Protein AF-A0AAP4CYZ7-F1 (afdb_monomer)

Mean predicted aligned error: 6.85 Å

Structure (mmCIF, N/CA/C/O backbone):
data_AF-A0AAP4CYZ7-F1
#
_entry.id   AF-A0AAP4CYZ7-F1
#
loop_
_atom_site.group_PDB
_atom_site.id
_atom_site.type_symbol
_atom_site.label_atom_id
_atom_site.label_alt_id
_atom_site.label_comp_id
_atom_site.label_asym_id
_atom_site.label_entity_id
_atom_site.label_seq_id
_atom_site.pdbx_PDB_ins_code
_atom_site.Cartn_x
_atom_site.Cartn_y
_atom_site.Cartn_z
_atom_site.occupancy
_atom_site.B_iso_or_equiv
_atom_site.auth_seq_id
_atom_site.auth_comp_id
_atom_site.auth_asym_id
_atom_site.auth_atom_id
_atom_site.pdbx_PDB_model_num
ATOM 1 N N . MET A 1 1 ? -21.603 21.881 -34.029 1.00 50.12 1 MET A N 1
ATOM 2 C CA . MET A 1 1 ? -21.522 20.904 -32.920 1.00 50.12 1 MET A CA 1
ATOM 3 C C . MET A 1 1 ? -20.067 20.765 -32.515 1.00 50.12 1 MET A C 1
ATOM 5 O O . MET A 1 1 ? -19.259 20.373 -33.344 1.00 50.12 1 MET A O 1
ATOM 9 N N . LYS A 1 2 ? -19.709 21.165 -31.291 1.00 47.72 2 LYS A N 1
ATOM 10 C CA . LYS A 1 2 ? -18.356 20.978 -30.758 1.00 47.72 2 LYS A CA 1
ATOM 11 C C . LYS A 1 2 ? -18.289 19.544 -30.237 1.00 47.72 2 LYS A C 1
ATOM 13 O O . LYS A 1 2 ? -18.920 19.239 -29.231 1.00 47.72 2 LYS A O 1
ATOM 18 N N . VAL A 1 3 ? -17.612 18.661 -30.968 1.00 49.25 3 VAL A N 1
ATOM 19 C CA . VAL A 1 3 ? -17.270 17.327 -30.467 1.00 49.25 3 VAL A CA 1
ATOM 20 C C . VAL A 1 3 ? -16.336 17.521 -29.281 1.00 49.25 3 VAL A C 1
ATOM 22 O O . VAL A 1 3 ? -15.208 17.987 -29.421 1.00 49.25 3 VAL A O 1
ATOM 25 N N . ILE A 1 4 ? -16.859 17.252 -28.091 1.00 53.62 4 ILE A N 1
ATOM 26 C CA . ILE A 1 4 ? -16.071 17.206 -26.870 1.00 53.62 4 ILE A CA 1
ATOM 27 C C . ILE A 1 4 ? -15.315 15.886 -26.970 1.00 53.62 4 ILE A C 1
ATOM 29 O O . ILE A 1 4 ? -15.899 14.820 -26.786 1.00 53.62 4 ILE A O 1
ATOM 33 N N . ALA A 1 5 ? -14.047 15.944 -27.371 1.00 53.91 5 ALA A N 1
ATOM 34 C CA . ALA A 1 5 ? -13.174 14.792 -27.256 1.00 53.91 5 ALA A CA 1
ATOM 35 C C . ALA A 1 5 ? -13.152 14.402 -25.774 1.00 53.91 5 ALA A C 1
ATOM 37 O O . ALA A 1 5 ? -12.697 15.182 -24.934 1.00 53.91 5 ALA A O 1
ATOM 38 N N . LYS A 1 6 ? -13.695 13.223 -25.444 1.00 49.62 6 LYS A N 1
ATOM 39 C CA . LYS A 1 6 ? -13.350 12.566 -24.184 1.00 49.62 6 LYS A CA 1
ATOM 40 C C . LYS A 1 6 ? -11.820 12.459 -24.180 1.00 49.62 6 LYS A C 1
ATOM 42 O O . LYS A 1 6 ? -11.274 12.046 -25.209 1.00 49.62 6 LYS A O 1
ATOM 47 N N . PRO A 1 7 ? -11.123 12.837 -23.095 1.00 40.09 7 PRO A N 1
ATOM 48 C CA . PRO A 1 7 ? -9.722 12.457 -22.977 1.00 40.09 7 PRO A CA 1
ATOM 49 C C . PRO A 1 7 ? -9.639 10.933 -23.162 1.00 40.09 7 PRO A C 1
ATOM 51 O O . PRO A 1 7 ? -10.636 10.253 -22.875 1.00 40.09 7 PRO A O 1
ATOM 54 N N . PRO A 1 8 ? -8.514 10.379 -23.657 1.00 42.44 8 PRO A N 1
ATOM 55 C CA . PRO A 1 8 ? -8.315 8.948 -23.523 1.00 42.44 8 PRO A CA 1
ATOM 56 C C . PRO A 1 8 ? -8.566 8.670 -22.049 1.00 42.44 8 PRO A C 1
ATOM 58 O O . PRO A 1 8 ? -7.976 9.327 -21.186 1.00 42.44 8 PRO A O 1
ATOM 61 N N . ALA A 1 9 ? -9.549 7.819 -21.764 1.00 44.59 9 ALA A N 1
ATOM 62 C CA . ALA A 1 9 ? -9.604 7.227 -20.454 1.00 44.59 9 ALA A CA 1
ATOM 63 C C . ALA A 1 9 ? -8.215 6.616 -20.321 1.00 44.59 9 ALA A C 1
ATOM 65 O O . ALA A 1 9 ? -7.891 5.673 -21.039 1.00 44.59 9 ALA A O 1
ATOM 66 N N . THR A 1 10 ? -7.358 7.231 -19.500 1.00 41.97 10 THR A N 1
ATOM 67 C CA . THR A 1 10 ? -6.360 6.477 -18.763 1.00 41.97 10 THR A CA 1
ATOM 68 C C . THR A 1 10 ? -7.109 5.215 -18.401 1.00 41.97 10 THR A C 1
ATOM 70 O O . THR A 1 10 ? -8.171 5.332 -17.782 1.00 41.97 10 THR A O 1
ATOM 73 N N . GLU A 1 11 ? -6.688 4.067 -18.923 1.00 39.62 11 GLU A N 1
ATOM 74 C CA . GLU A 1 11 ? -7.115 2.779 -18.405 1.00 39.62 11 GLU A CA 1
ATOM 75 C C . GLU A 1 11 ? -6.727 2.847 -16.932 1.00 39.62 11 GLU A C 1
ATOM 77 O O . GLU A 1 11 ? -5.596 2.571 -16.542 1.00 39.62 11 GLU A O 1
ATOM 82 N N . ALA A 1 12 ? -7.621 3.429 -16.135 1.00 43.28 12 ALA A N 1
ATOM 83 C CA . ALA A 1 12 ? -7.561 3.457 -14.706 1.00 43.28 12 ALA A CA 1
ATOM 84 C C . ALA A 1 12 ? -7.646 1.980 -14.423 1.00 43.28 12 ALA A C 1
ATOM 86 O O . ALA A 1 12 ? -8.716 1.417 -14.612 1.00 43.28 12 ALA A O 1
ATOM 87 N N . PHE A 1 13 ? -6.485 1.366 -14.185 1.00 53.66 13 PHE A N 1
ATOM 88 C CA . PHE A 1 13 ? -6.319 -0.063 -13.990 1.00 53.66 13 PHE A CA 1
ATOM 89 C C . PHE A 1 13 ? -7.419 -0.502 -13.025 1.00 53.66 13 PHE A C 1
ATOM 91 O O . PHE A 1 13 ? -7.321 -0.249 -11.815 1.00 53.66 13 PHE A O 1
ATOM 98 N N . GLU A 1 14 ? -8.510 -1.031 -13.585 1.00 55.84 14 GLU A N 1
ATOM 99 C CA . GLU A 1 14 ? -9.668 -1.457 -12.821 1.00 55.84 14 GLU A CA 1
ATOM 100 C C . GLU A 1 14 ? -9.155 -2.604 -11.962 1.00 55.84 14 GLU A C 1
ATOM 102 O O . GLU A 1 14 ? -8.490 -3.522 -12.456 1.00 55.84 14 GLU A O 1
ATOM 107 N N . LEU A 1 15 ? -9.373 -2.511 -10.649 1.00 66.00 15 LEU A N 1
ATOM 108 C CA 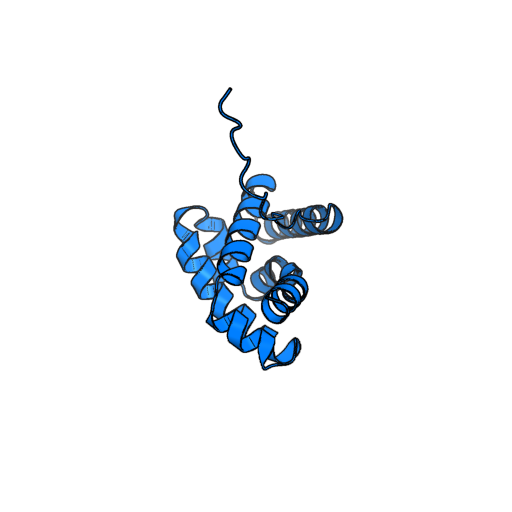. LEU A 1 15 ? -9.123 -3.653 -9.785 1.00 66.00 15 LEU A CA 1
ATOM 109 C C . LEU A 1 15 ? -9.915 -4.821 -10.355 1.00 66.00 15 LEU A C 1
ATOM 111 O O . LEU A 1 15 ? -11.112 -4.694 -10.606 1.00 66.00 15 LEU A O 1
ATOM 115 N N . SER A 1 16 ? -9.263 -5.966 -10.548 1.00 79.00 16 SER A N 1
ATOM 116 C CA . SER A 1 16 ? -10.038 -7.177 -10.777 1.00 79.00 16 SER A CA 1
ATOM 117 C C . SER A 1 16 ? -10.918 -7.422 -9.552 1.00 79.00 16 SER A C 1
ATOM 119 O O . SER A 1 16 ? -10.478 -7.192 -8.422 1.00 79.00 16 SER A O 1
ATOM 121 N N . GLU A 1 17 ? -12.129 -7.939 -9.760 1.00 81.00 17 GLU A N 1
ATOM 122 C CA . GLU A 1 17 ? -13.049 -8.293 -8.666 1.00 81.00 17 GLU A CA 1
ATOM 123 C C . GLU A 1 17 ? -12.348 -9.154 -7.599 1.00 81.00 17 GLU A C 1
ATOM 125 O O . GLU A 1 17 ? -12.525 -8.950 -6.404 1.00 81.00 17 GLU A O 1
ATOM 130 N N . ALA A 1 18 ? -11.445 -10.048 -8.020 1.00 84.25 18 ALA A N 1
ATOM 131 C CA . ALA A 1 18 ? -10.643 -10.872 -7.118 1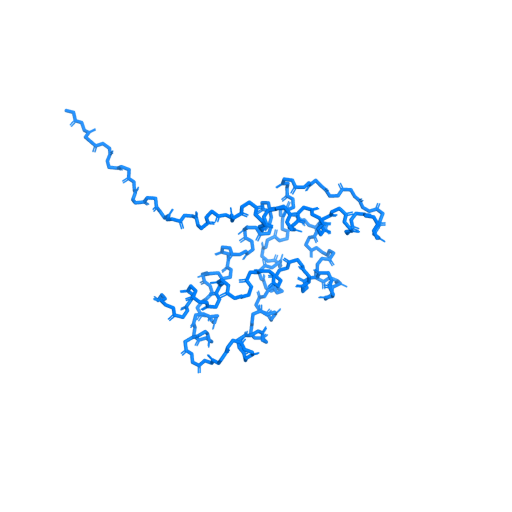.00 84.25 18 ALA A CA 1
ATOM 132 C C . ALA A 1 18 ? -9.698 -10.064 -6.204 1.00 84.25 18 ALA A C 1
ATOM 134 O O . ALA A 1 18 ? -9.483 -10.448 -5.056 1.00 84.25 18 ALA A O 1
ATOM 135 N N . LYS A 1 19 ? -9.106 -8.963 -6.688 1.00 83.88 19 LYS A N 1
ATOM 136 C CA . LYS A 1 19 ? -8.248 -8.089 -5.867 1.00 83.88 19 LYS A CA 1
ATOM 137 C C . LYS A 1 19 ? -9.073 -7.243 -4.911 1.00 83.88 19 LYS A C 1
ATOM 139 O O . LYS A 1 19 ? -8.660 -7.073 -3.768 1.00 83.88 19 LYS A O 1
ATOM 144 N N . GLU A 1 20 ? -10.222 -6.749 -5.363 1.00 86.38 20 GLU A N 1
ATOM 145 C CA . GLU A 1 20 ? -11.157 -6.030 -4.500 1.00 86.38 20 GLU A CA 1
ATOM 146 C C . GLU A 1 20 ? -11.667 -6.941 -3.376 1.00 86.38 20 GLU A C 1
ATOM 148 O O . GLU A 1 20 ? -11.535 -6.599 -2.205 1.00 86.38 20 GLU A O 1
ATOM 153 N N . GLU A 1 21 ? -12.113 -8.159 -3.698 1.00 89.06 21 GLU A N 1
ATOM 154 C CA . GLU A 1 21 ? -12.525 -9.146 -2.697 1.00 89.06 21 GLU A CA 1
ATOM 155 C C . GLU A 1 21 ? -11.377 -9.480 -1.733 1.00 89.06 21 GLU A C 1
ATOM 157 O O . GLU A 1 21 ? -11.573 -9.545 -0.514 1.00 89.06 21 GLU A O 1
ATOM 162 N N . ARG A 1 22 ? -10.153 -9.638 -2.255 1.00 90.00 22 ARG A N 1
ATOM 163 C CA . ARG A 1 22 ? -8.979 -9.921 -1.427 1.00 90.00 22 ARG A CA 1
ATOM 164 C C . ARG A 1 22 ? -8.661 -8.777 -0.471 1.00 90.00 22 ARG A C 1
ATOM 166 O O . ARG A 1 22 ? -8.410 -9.041 0.704 1.00 90.00 22 ARG A O 1
ATOM 173 N N . LEU A 1 23 ? -8.692 -7.532 -0.944 1.00 90.31 23 LEU A N 1
ATOM 174 C CA . LEU A 1 23 ? -8.554 -6.352 -0.091 1.00 90.31 23 LEU A CA 1
ATOM 175 C C . LEU A 1 23 ? -9.626 -6.355 0.987 1.00 90.31 23 LEU A C 1
ATOM 177 O O . LEU A 1 23 ? -9.310 -6.182 2.159 1.00 90.31 23 LEU A O 1
ATOM 181 N N . SER A 1 24 ? -10.871 -6.644 0.621 1.00 91.62 24 SER A N 1
ATOM 182 C CA . SER A 1 24 ? -11.979 -6.651 1.565 1.00 91.62 24 SER A CA 1
ATOM 183 C C . SER A 1 24 ? -11.837 -7.678 2.674 1.00 91.62 24 SER A C 1
ATOM 185 O O . SER A 1 24 ? -12.073 -7.359 3.841 1.00 91.62 24 SER A O 1
ATOM 187 N N . GLN A 1 25 ? -11.352 -8.874 2.343 1.00 93.31 25 GLN A N 1
ATOM 188 C CA . GLN A 1 25 ? -10.999 -9.888 3.336 1.00 93.31 25 GLN A CA 1
ATOM 189 C C . GLN A 1 25 ? -9.882 -9.409 4.270 1.00 93.31 25 GLN A C 1
ATOM 191 O O . GLN A 1 25 ? -9.975 -9.600 5.482 1.00 93.31 25 GLN A O 1
ATOM 196 N N . ILE A 1 26 ? -8.846 -8.761 3.727 1.00 92.75 26 ILE A N 1
ATOM 197 C CA . ILE A 1 26 ? -7.733 -8.234 4.524 1.00 92.75 26 ILE A CA 1
ATOM 198 C C . ILE A 1 26 ? -8.223 -7.125 5.468 1.00 92.75 26 ILE A C 1
ATOM 200 O O . ILE A 1 26 ? -7.888 -7.146 6.649 1.00 92.75 26 ILE A O 1
ATOM 204 N N . ILE A 1 27 ? -9.061 -6.194 5.000 1.00 93.38 27 ILE A N 1
ATOM 205 C CA . ILE A 1 27 ? -9.628 -5.131 5.847 1.00 93.38 27 ILE A CA 1
ATOM 206 C C . ILE A 1 27 ? -10.487 -5.716 6.974 1.00 93.38 27 ILE A C 1
ATOM 208 O O . ILE A 1 27 ? -10.364 -5.293 8.125 1.00 93.38 27 ILE A O 1
ATOM 212 N N . ALA A 1 28 ? -11.320 -6.717 6.677 1.00 94.81 28 ALA A N 1
ATOM 213 C CA . ALA A 1 28 ? -12.117 -7.401 7.694 1.00 94.81 28 ALA A CA 1
ATOM 214 C C . ALA A 1 28 ? -11.232 -8.088 8.749 1.00 94.81 28 ALA A C 1
ATOM 216 O O . ALA A 1 28 ? -11.503 -7.997 9.949 1.00 94.81 28 ALA A O 1
ATOM 217 N N . GLU A 1 29 ? -10.141 -8.725 8.320 1.00 94.19 29 GLU A N 1
ATOM 218 C CA . GLU A 1 29 ? -9.168 -9.334 9.223 1.00 94.19 29 GLU A CA 1
ATOM 219 C C . GLU A 1 29 ? -8.461 -8.286 10.095 1.00 94.19 29 GLU A C 1
ATOM 221 O O . GLU A 1 29 ? -8.354 -8.469 11.309 1.00 94.19 29 GLU A O 1
ATOM 226 N N . ILE A 1 30 ? -8.035 -7.162 9.513 1.00 93.12 30 ILE A N 1
ATOM 227 C CA . ILE A 1 30 ? -7.421 -6.047 10.245 1.00 93.12 30 ILE A CA 1
ATOM 228 C C . ILE A 1 30 ? -8.378 -5.522 11.313 1.00 93.12 30 ILE A C 1
ATOM 230 O O . ILE A 1 30 ? -7.975 -5.380 12.469 1.00 93.12 30 ILE A O 1
ATOM 234 N N . ASN A 1 31 ? -9.642 -5.280 10.961 1.00 94.06 31 ASN A N 1
ATOM 235 C CA . ASN A 1 31 ? -10.671 -4.844 11.905 1.00 94.06 31 ASN A CA 1
ATOM 236 C C . ASN A 1 31 ? -10.799 -5.831 13.073 1.00 94.06 31 ASN A C 1
ATOM 238 O O . ASN A 1 31 ? -10.743 -5.430 14.237 1.00 94.06 31 ASN A O 1
ATOM 242 N N . SER A 1 32 ? -10.859 -7.133 12.773 1.00 95.31 32 SER A N 1
ATOM 243 C CA . SER A 1 32 ? -10.943 -8.180 13.794 1.00 95.31 32 SER A CA 1
ATOM 244 C C . SER A 1 32 ? -9.706 -8.255 14.695 1.00 95.31 32 SER A C 1
ATOM 246 O O . SER A 1 32 ? -9.850 -8.506 15.889 1.00 95.31 32 SER A O 1
ATOM 248 N N . ARG A 1 33 ? -8.497 -8.078 14.149 1.00 92.44 33 ARG A N 1
ATOM 249 C CA . ARG A 1 33 ? -7.235 -8.182 14.907 1.00 92.44 33 ARG A CA 1
ATOM 250 C C . ARG A 1 33 ? -6.958 -6.949 15.763 1.00 92.44 33 ARG A C 1
ATOM 252 O O . ARG A 1 33 ? -6.390 -7.065 16.843 1.00 92.44 33 ARG A O 1
ATOM 259 N N . THR A 1 34 ? -7.332 -5.770 15.273 1.00 90.06 34 THR A N 1
ATOM 260 C CA . THR A 1 34 ? -6.984 -4.482 15.895 1.00 90.06 34 THR A CA 1
ATOM 261 C C . THR A 1 34 ? -8.104 -3.899 16.759 1.00 90.06 34 THR A C 1
ATOM 263 O O . THR A 1 34 ? -7.873 -2.926 17.475 1.00 90.06 34 THR A O 1
ATOM 266 N N . GLY A 1 35 ? -9.318 -4.459 16.693 1.00 92.31 35 GLY A N 1
ATOM 267 C CA . GLY A 1 35 ? -10.510 -3.875 17.318 1.00 92.31 35 GLY A CA 1
ATOM 268 C C . GLY A 1 35 ? -10.978 -2.583 16.637 1.00 92.31 35 GLY A C 1
ATOM 269 O O . GLY A 1 35 ? -11.742 -1.817 17.224 1.00 92.31 35 GLY A O 1
ATOM 270 N N . LYS A 1 36 ? -10.490 -2.315 15.420 1.00 92.62 36 LYS A N 1
ATOM 271 C CA . LYS A 1 36 ? -10.881 -1.176 14.585 1.00 92.62 36 LYS A CA 1
ATOM 272 C C . LYS A 1 36 ? -12.118 -1.514 13.750 1.00 92.62 36 LYS A C 1
ATOM 274 O O . LYS A 1 36 ? -12.569 -2.655 13.692 1.00 92.62 36 LYS A O 1
ATOM 279 N N . SER A 1 37 ? -12.667 -0.492 13.101 1.00 93.50 37 SER A N 1
ATOM 280 C CA . SER A 1 37 ? -13.833 -0.608 12.223 1.00 93.50 37 SER A CA 1
ATOM 281 C C . SER A 1 37 ? -13.647 0.258 10.976 1.00 93.50 37 SER A C 1
ATOM 283 O O . SER A 1 37 ? -14.428 1.174 10.725 1.00 93.50 37 SER A O 1
ATOM 285 N N . TYR A 1 38 ? -12.576 0.003 10.224 1.00 92.94 38 TYR A N 1
ATOM 286 C CA . TYR A 1 38 ? -12.338 0.639 8.933 1.00 92.94 38 TYR A CA 1
ATOM 287 C C . TYR A 1 38 ? -13.456 0.286 7.957 1.00 92.94 38 TYR A C 1
ATOM 289 O O . TYR A 1 38 ? -13.793 -0.890 7.790 1.00 92.94 38 T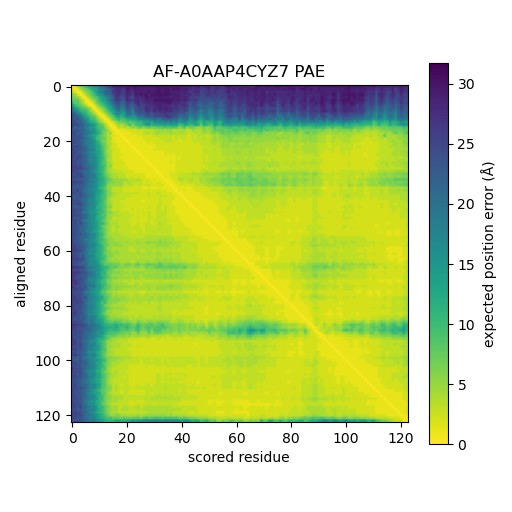YR A O 1
ATOM 297 N N . ASP A 1 39 ? -14.005 1.315 7.316 1.00 92.75 39 ASP A N 1
ATOM 298 C CA . ASP A 1 39 ? -14.944 1.152 6.217 1.00 92.75 39 ASP A CA 1
ATOM 299 C C . ASP A 1 39 ? -14.216 0.574 4.999 1.00 92.75 39 ASP A C 1
ATOM 301 O O . ASP A 1 39 ? -13.122 1.017 4.639 1.00 92.75 39 ASP A O 1
ATOM 305 N N . ASN A 1 40 ? -14.815 -0.449 4.396 1.00 90.12 40 ASN A N 1
ATOM 306 C CA . ASN A 1 40 ? -14.191 -1.199 3.322 1.00 90.12 40 ASN A CA 1
ATOM 307 C C . ASN A 1 40 ? -13.977 -0.345 2.066 1.00 90.12 40 ASN A C 1
ATOM 309 O O . ASN A 1 40 ? -12.861 -0.284 1.556 1.00 90.12 40 ASN A O 1
ATOM 313 N N . ASP A 1 41 ? -15.016 0.361 1.623 1.00 89.75 41 ASP A N 1
ATOM 314 C CA . ASP A 1 41 ? -14.975 1.251 0.465 1.00 89.75 41 ASP A CA 1
ATOM 315 C C . ASP A 1 41 ? -13.918 2.344 0.637 1.00 89.75 41 ASP A C 1
ATOM 317 O O . ASP A 1 41 ? -13.155 2.643 -0.287 1.00 89.75 41 ASP A O 1
ATOM 321 N N . VAL A 1 42 ? -13.868 2.958 1.822 1.00 90.00 42 VAL A N 1
ATOM 322 C CA . VAL A 1 42 ? -12.889 4.004 2.139 1.00 90.00 42 VAL A CA 1
ATOM 323 C C . VAL A 1 42 ? -11.474 3.432 2.135 1.00 90.00 42 VAL A C 1
ATOM 325 O O . VAL A 1 42 ? -10.591 4.011 1.503 1.00 90.00 42 VAL A O 1
ATOM 328 N N . ALA A 1 43 ? -11.250 2.285 2.779 1.00 90.62 43 ALA A N 1
ATOM 329 C CA . ALA A 1 43 ? -9.935 1.654 2.836 1.00 90.62 43 ALA A CA 1
ATOM 330 C C . ALA A 1 43 ? -9.443 1.212 1.448 1.00 90.62 43 ALA A C 1
ATOM 332 O O . ALA A 1 43 ? -8.286 1.457 1.106 1.00 90.62 43 ALA A O 1
ATOM 333 N N . VAL A 1 44 ? -10.313 0.627 0.617 1.00 89.44 44 VAL A N 1
ATOM 334 C CA . VAL A 1 44 ? -9.983 0.241 -0.766 1.00 89.44 44 VAL A CA 1
ATOM 335 C C . VAL A 1 44 ? -9.608 1.472 -1.591 1.00 89.44 44 VAL A C 1
ATOM 337 O O . VAL A 1 44 ? -8.554 1.483 -2.227 1.00 89.44 44 VAL A O 1
ATOM 340 N N . LYS A 1 45 ? -10.404 2.549 -1.532 1.00 88.25 45 LYS A N 1
ATOM 341 C CA . LYS A 1 45 ? -10.090 3.812 -2.226 1.00 88.25 45 LYS A CA 1
ATOM 342 C C . LYS A 1 45 ? -8.763 4.404 -1.759 1.00 88.25 45 LYS A C 1
ATOM 344 O O . LYS A 1 45 ? -7.969 4.838 -2.589 1.00 88.25 45 LYS A O 1
ATOM 349 N N . ALA A 1 46 ? -8.497 4.372 -0.457 1.00 90.19 46 ALA A N 1
ATOM 350 C CA . ALA A 1 46 ? -7.245 4.848 0.111 1.00 90.19 46 ALA A CA 1
ATOM 351 C C . ALA A 1 46 ? -6.041 4.052 -0.425 1.00 90.19 46 ALA A C 1
ATOM 353 O O . ALA A 1 46 ? -5.029 4.634 -0.805 1.00 90.19 46 ALA A O 1
ATOM 354 N N . MET A 1 47 ? -6.164 2.728 -0.533 1.00 90.06 47 MET A N 1
ATOM 355 C CA . MET A 1 47 ? -5.124 1.865 -1.107 1.00 90.06 47 MET A CA 1
ATOM 356 C C . MET A 1 47 ? -4.901 2.111 -2.598 1.00 90.06 47 MET A C 1
ATOM 358 O O . MET A 1 47 ? -3.758 2.124 -3.055 1.00 90.06 47 MET A O 1
ATOM 362 N N . LEU A 1 48 ? -5.967 2.384 -3.350 1.00 88.81 48 LEU A N 1
ATOM 363 C CA . LEU A 1 48 ? -5.858 2.777 -4.753 1.00 88.81 48 LEU A CA 1
ATOM 364 C C . LEU A 1 48 ? -5.115 4.101 -4.938 1.00 88.81 48 LEU A C 1
ATOM 366 O O . LEU A 1 48 ? -4.287 4.212 -5.838 1.00 88.81 48 LEU A O 1
ATOM 370 N N . GLN A 1 49 ? -5.350 5.077 -4.060 1.00 88.69 49 GLN A N 1
ATOM 371 C CA . GLN A 1 49 ? -4.609 6.338 -4.089 1.00 88.69 49 GLN A CA 1
ATOM 372 C C . GLN A 1 49 ? -3.108 6.112 -3.865 1.00 88.69 49 GLN A C 1
ATOM 374 O O . GLN A 1 49 ? -2.297 6.686 -4.588 1.00 88.69 49 GLN A O 1
ATOM 379 N N . ILE A 1 50 ? -2.729 5.244 -2.918 1.00 91.75 50 ILE A N 1
ATOM 380 C CA . ILE A 1 50 ? -1.321 4.881 -2.691 1.00 91.75 50 ILE A CA 1
ATOM 381 C C . ILE A 1 50 ? -0.728 4.193 -3.922 1.00 91.75 50 ILE A C 1
ATOM 383 O O . ILE A 1 50 ? 0.349 4.574 -4.374 1.00 91.75 50 ILE A O 1
ATOM 387 N N . ARG A 1 51 ? -1.446 3.239 -4.528 1.00 91.19 51 ARG A N 1
ATOM 388 C CA . ARG A 1 51 ? -1.031 2.606 -5.791 1.00 91.19 51 ARG A CA 1
ATOM 389 C C . ARG A 1 51 ? -0.740 3.649 -6.875 1.00 91.19 51 ARG A C 1
ATOM 391 O O . ARG A 1 51 ? 0.298 3.577 -7.530 1.00 91.19 51 ARG A O 1
ATOM 398 N N . ASP A 1 52 ? -1.627 4.626 -7.047 1.00 89.88 52 ASP A N 1
ATOM 399 C CA . ASP A 1 52 ? -1.476 5.667 -8.067 1.00 89.88 52 ASP A CA 1
ATOM 400 C C . ASP A 1 52 ? -0.297 6.615 -7.788 1.00 89.88 52 ASP A C 1
ATOM 402 O O . ASP A 1 52 ? 0.287 7.150 -8.734 1.00 89.88 52 ASP A O 1
ATOM 406 N N . LEU A 1 53 ? 0.064 6.836 -6.518 1.00 90.69 53 LEU A N 1
ATOM 407 C CA . LEU A 1 53 ? 1.280 7.568 -6.142 1.00 90.69 53 LEU A CA 1
ATOM 408 C C . LEU A 1 53 ? 2.535 6.768 -6.508 1.00 90.69 53 LEU A C 1
ATOM 410 O O . LEU A 1 53 ? 3.433 7.297 -7.161 1.00 90.69 53 LEU A O 1
ATOM 414 N N . LEU A 1 54 ? 2.562 5.474 -6.182 1.00 92.62 54 LEU A N 1
ATOM 415 C CA . LEU A 1 54 ? 3.694 4.588 -6.477 1.00 92.62 54 LEU A CA 1
ATOM 416 C C . LEU A 1 54 ? 3.934 4.444 -7.989 1.00 92.62 54 LEU A C 1
ATOM 418 O O . LEU A 1 54 ? 5.078 4.461 -8.438 1.00 92.62 54 LEU A O 1
ATOM 422 N N . LEU A 1 55 ? 2.871 4.389 -8.799 1.00 92.31 55 LEU A N 1
ATOM 423 C CA . LEU A 1 55 ? 2.970 4.363 -10.266 1.00 92.31 55 LEU A CA 1
ATOM 424 C C . LEU A 1 55 ? 3.570 5.643 -10.875 1.00 92.31 55 LEU A C 1
ATOM 426 O O . LEU A 1 55 ? 4.008 5.628 -12.024 1.00 92.31 55 LEU A O 1
ATOM 430 N N . LYS A 1 56 ? 3.592 6.750 -10.128 1.00 91.38 56 LYS A N 1
ATOM 431 C CA . LYS A 1 56 ? 4.197 8.023 -10.548 1.00 91.38 56 LYS A CA 1
ATOM 432 C C . LYS A 1 56 ? 5.615 8.211 -10.004 1.00 91.38 56 LYS A C 1
ATOM 434 O O . LYS A 1 56 ? 6.246 9.213 -10.333 1.00 91.38 56 LYS A O 1
ATOM 439 N N . SER A 1 57 ? 6.119 7.284 -9.183 1.00 91.69 57 SER A N 1
ATOM 440 C CA . SER A 1 57 ? 7.472 7.372 -8.630 1.00 91.69 57 SER A CA 1
ATOM 441 C C . SER A 1 57 ? 8.513 7.102 -9.719 1.00 91.69 57 SER A C 1
ATOM 443 O O . SER A 1 57 ? 8.671 5.981 -10.209 1.00 91.69 57 SER A O 1
ATOM 445 N N . GLU A 1 58 ? 9.286 8.134 -10.063 1.00 92.62 58 GLU A N 1
ATOM 446 C CA . GLU A 1 58 ? 10.432 8.009 -10.970 1.00 92.62 58 GLU A CA 1
ATOM 447 C C . GLU A 1 58 ? 11.519 7.087 -10.385 1.00 92.62 58 GLU A C 1
ATOM 449 O O . GLU A 1 58 ? 12.198 6.377 -11.132 1.00 92.62 58 GLU A O 1
ATOM 454 N N . LYS A 1 59 ? 11.647 7.037 -9.049 1.00 92.69 59 LYS A N 1
ATOM 455 C CA . LYS A 1 59 ? 12.552 6.119 -8.338 1.00 92.69 59 LYS A CA 1
ATOM 456 C C . LYS A 1 59 ? 12.128 4.669 -8.564 1.00 92.69 59 LYS A C 1
ATOM 458 O O . LYS A 1 59 ? 12.956 3.849 -8.974 1.00 92.69 59 LYS A O 1
ATOM 463 N N . LEU A 1 60 ? 10.842 4.356 -8.392 1.00 95.12 60 LEU A N 1
ATOM 464 C CA . LEU A 1 60 ? 10.318 3.019 -8.678 1.00 95.12 60 LEU A CA 1
ATOM 465 C C . LEU A 1 60 ? 10.396 2.681 -10.162 1.00 95.12 60 LEU A C 1
ATOM 467 O O . LEU A 1 60 ? 10.752 1.553 -10.497 1.00 95.12 60 LEU A O 1
ATOM 471 N N . LYS A 1 61 ? 10.147 3.642 -11.059 1.00 95.44 61 LYS A N 1
ATOM 472 C CA . LYS A 1 61 ? 10.292 3.433 -12.505 1.00 95.44 61 LYS A CA 1
ATOM 473 C C . LYS A 1 61 ? 11.722 3.054 -12.880 1.00 95.44 61 LYS A C 1
ATOM 475 O O . LYS A 1 61 ? 11.939 2.086 -13.612 1.00 95.44 61 LYS A O 1
ATOM 480 N N . ALA A 1 62 ? 12.708 3.776 -12.353 1.00 95.44 62 ALA A N 1
ATOM 481 C CA . ALA A 1 62 ? 14.113 3.448 -12.550 1.00 95.44 62 ALA A CA 1
ATOM 482 C C . ALA A 1 62 ? 14.462 2.076 -11.950 1.00 95.44 62 ALA A C 1
ATOM 484 O O . ALA A 1 62 ? 15.146 1.285 -12.601 1.00 95.44 62 ALA A O 1
ATOM 485 N N . SER A 1 63 ? 13.966 1.762 -10.750 1.00 96.00 63 SER A N 1
ATOM 486 C CA . SER A 1 63 ? 14.213 0.467 -10.109 1.00 96.00 63 SER A CA 1
ATOM 487 C C . SER A 1 63 ? 13.611 -0.691 -10.919 1.00 96.00 63 SER A C 1
ATOM 489 O O . SER A 1 63 ? 14.320 -1.635 -11.263 1.00 96.00 63 SER A O 1
ATOM 491 N N . ALA A 1 64 ? 12.348 -0.586 -11.340 1.00 96.62 64 ALA A N 1
ATOM 492 C CA . ALA A 1 64 ? 11.643 -1.626 -12.092 1.00 96.62 64 ALA A CA 1
ATOM 493 C C . ALA A 1 64 ? 12.310 -1.960 -13.438 1.00 96.62 64 ALA A C 1
ATOM 495 O O . ALA A 1 64 ? 12.301 -3.115 -13.865 1.00 96.62 64 ALA A O 1
ATOM 496 N N . LYS A 1 65 ? 12.915 -0.969 -14.109 1.00 95.31 65 LYS A N 1
ATOM 497 C CA . LYS A 1 65 ? 13.613 -1.160 -15.393 1.00 95.31 65 LYS A CA 1
ATOM 498 C C . LYS A 1 65 ? 14.959 -1.863 -15.264 1.00 95.31 65 LYS A C 1
ATOM 500 O O . LYS A 1 65 ? 15.346 -2.597 -16.171 1.00 95.31 65 LYS A O 1
ATOM 505 N N . ASN A 1 66 ? 15.664 -1.637 -14.160 1.00 96.00 66 ASN A N 1
ATOM 506 C CA . ASN A 1 66 ? 17.048 -2.083 -13.998 1.00 96.00 66 ASN A CA 1
ATOM 507 C C . ASN A 1 66 ? 17.190 -3.351 -13.152 1.00 96.00 66 ASN A C 1
ATOM 509 O O . ASN A 1 66 ? 18.215 -4.021 -13.235 1.00 96.00 66 ASN A O 1
ATOM 513 N N . ASN A 1 67 ? 16.171 -3.698 -12.369 1.00 94.56 67 ASN A N 1
ATOM 514 C CA . ASN A 1 67 ? 16.262 -4.744 -11.357 1.00 94.56 67 ASN A CA 1
ATOM 515 C C . ASN A 1 67 ? 15.300 -5.909 -11.626 1.00 94.56 67 ASN A C 1
ATOM 517 O O . ASN A 1 67 ? 14.429 -5.825 -12.493 1.00 94.56 67 ASN A O 1
ATOM 521 N N . THR A 1 68 ? 15.465 -7.019 -10.901 1.00 94.75 68 THR A N 1
ATOM 522 C CA . THR A 1 68 ? 14.448 -8.083 -10.847 1.00 94.75 68 THR A CA 1
ATOM 523 C C . THR A 1 68 ? 13.282 -7.664 -9.947 1.00 94.75 68 THR A C 1
ATOM 525 O O . THR A 1 68 ? 13.414 -6.720 -9.171 1.00 94.75 68 THR A O 1
ATOM 528 N N . VAL A 1 69 ? 12.153 -8.383 -9.992 1.00 92.19 69 VAL A N 1
ATOM 529 C CA . VAL A 1 69 ? 11.010 -8.103 -9.097 1.00 92.19 69 VAL A CA 1
ATOM 530 C C . VAL A 1 69 ? 11.405 -8.176 -7.616 1.00 92.19 69 VAL A C 1
ATOM 532 O O . VAL A 1 69 ? 10.998 -7.331 -6.830 1.00 92.19 69 VAL A O 1
ATOM 535 N N . LYS A 1 70 ? 12.281 -9.119 -7.249 1.00 92.00 70 LYS A N 1
ATOM 536 C CA . LYS A 1 70 ? 12.753 -9.304 -5.871 1.00 92.00 70 LYS A CA 1
ATOM 537 C C . LYS A 1 70 ? 13.592 -8.124 -5.378 1.00 92.00 70 LYS A C 1
ATOM 539 O O . LYS A 1 70 ? 13.498 -7.728 -4.224 1.00 92.00 70 LYS A O 1
ATOM 544 N N . ASP A 1 71 ? 14.428 -7.571 -6.246 1.00 93.69 71 ASP A N 1
ATOM 545 C CA . ASP A 1 71 ? 15.244 -6.399 -5.922 1.00 93.69 71 ASP A CA 1
ATOM 546 C C . ASP A 1 71 ? 14.383 -5.123 -5.905 1.00 93.69 71 ASP A C 1
ATOM 548 O O . ASP A 1 71 ? 14.558 -4.251 -5.052 1.00 93.69 71 ASP A O 1
ATOM 552 N N . PHE A 1 72 ? 13.405 -5.044 -6.812 1.00 95.38 72 PHE A N 1
ATOM 553 C CA . PHE A 1 72 ? 12.404 -3.984 -6.845 1.00 95.38 72 PHE A CA 1
ATOM 554 C C . PHE A 1 72 ? 11.560 -3.944 -5.567 1.00 95.38 72 PHE A C 1
ATOM 556 O O . PHE A 1 72 ? 11.300 -2.852 -5.073 1.00 95.38 72 PHE A O 1
ATOM 563 N N . GLU A 1 73 ? 11.185 -5.095 -4.995 1.00 94.38 73 GLU A N 1
ATOM 564 C CA . GLU A 1 73 ? 10.401 -5.178 -3.754 1.00 94.38 73 GLU A CA 1
ATOM 565 C C . GLU A 1 73 ? 11.008 -4.362 -2.608 1.00 94.38 73 GLU A C 1
ATOM 567 O O . GLU A 1 73 ? 10.276 -3.724 -1.853 1.00 94.38 73 GLU A O 1
ATOM 572 N N . PHE A 1 74 ? 12.337 -4.326 -2.484 1.00 91.25 74 PHE A N 1
ATOM 573 C CA . PHE A 1 74 ? 12.982 -3.509 -1.457 1.00 91.25 74 PHE A CA 1
ATOM 574 C C . PHE A 1 74 ? 12.746 -2.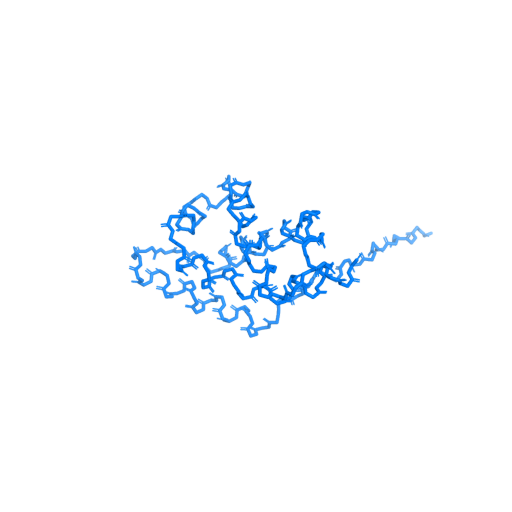016 -1.689 1.00 91.25 74 PHE 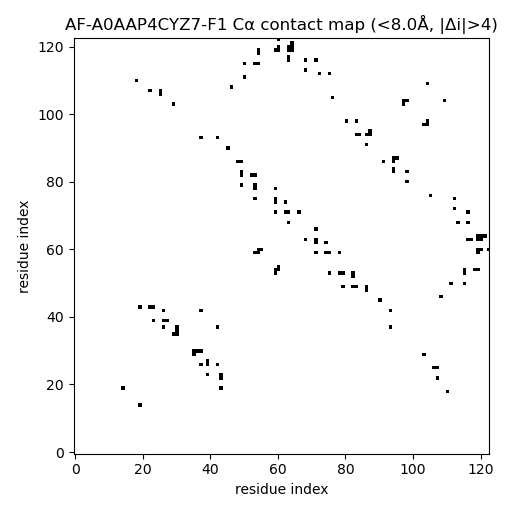A C 1
ATOM 576 O O . PHE A 1 74 ? 12.385 -1.313 -0.752 1.00 91.25 74 PHE A O 1
ATOM 583 N N . SER A 1 75 ? 12.898 -1.541 -2.932 1.00 92.94 75 SER A N 1
ATOM 584 C CA . SER A 1 75 ? 12.587 -0.147 -3.287 1.00 92.94 75 SER A CA 1
ATOM 585 C C . SER A 1 75 ? 11.097 0.155 -3.137 1.00 92.94 75 SER A C 1
ATOM 587 O O . SER A 1 75 ? 10.726 1.236 -2.708 1.00 92.94 75 SER A O 1
ATOM 589 N N . TYR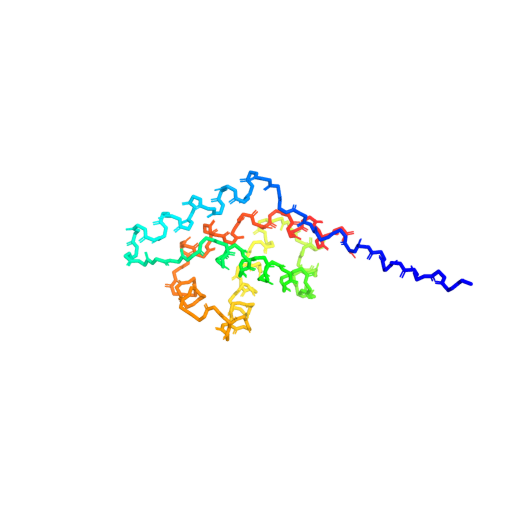 A 1 76 ? 10.248 -0.809 -3.479 1.00 94.94 76 TYR A N 1
ATOM 590 C CA . TYR A 1 76 ? 8.800 -0.693 -3.417 1.00 94.94 76 TYR A CA 1
ATOM 591 C C . TYR A 1 76 ? 8.302 -0.438 -1.995 1.00 94.94 76 TYR A C 1
ATOM 593 O O . TYR A 1 76 ? 7.549 0.503 -1.768 1.00 94.94 76 TYR A O 1
ATOM 601 N N . PHE A 1 77 ? 8.743 -1.250 -1.031 1.00 92.31 77 PHE A N 1
ATOM 602 C CA . PHE A 1 77 ? 8.330 -1.083 0.362 1.00 92.31 77 PHE A CA 1
ATOM 603 C C . PHE A 1 77 ? 8.978 0.125 1.051 1.00 92.31 77 PHE A C 1
ATOM 605 O O . PHE A 1 77 ? 8.390 0.628 2.000 1.00 92.31 77 PHE A O 1
ATOM 612 N N . ASP A 1 78 ? 10.130 0.595 0.565 1.00 90.69 78 ASP A N 1
ATOM 613 C CA . ASP A 1 78 ? 10.752 1.853 1.002 1.00 90.69 78 ASP A CA 1
ATOM 614 C C . ASP A 1 78 ? 9.923 3.070 0.536 1.00 90.69 78 ASP A C 1
ATOM 616 O O . ASP A 1 78 ? 9.529 3.897 1.350 1.00 90.69 78 ASP A O 1
ATOM 620 N N . ASP A 1 79 ? 9.539 3.127 -0.747 1.00 92.50 79 ASP A N 1
ATOM 621 C CA . ASP A 1 79 ? 8.710 4.217 -1.305 1.00 92.50 79 ASP A CA 1
ATOM 622 C C . ASP A 1 79 ? 7.261 4.214 -0.786 1.00 92.50 79 ASP A C 1
ATOM 624 O O . ASP A 1 79 ? 6.574 5.237 -0.837 1.00 92.50 79 ASP A O 1
ATOM 628 N N . ILE A 1 80 ? 6.765 3.074 -0.293 1.00 94.44 80 ILE A N 1
ATOM 629 C CA . ILE A 1 80 ? 5.438 2.994 0.327 1.00 94.44 80 ILE A CA 1
ATOM 630 C C . ILE A 1 80 ? 5.332 3.924 1.534 1.00 94.44 80 ILE A C 1
ATOM 632 O O . ILE A 1 80 ? 4.278 4.532 1.723 1.00 94.44 80 ILE A O 1
ATOM 636 N N . ASP A 1 81 ? 6.379 4.029 2.351 1.00 92.94 81 ASP A N 1
ATOM 637 C CA . ASP A 1 81 ? 6.319 4.837 3.568 1.00 92.94 81 ASP A CA 1
ATOM 638 C C . ASP A 1 81 ? 6.177 6.322 3.219 1.00 92.94 81 ASP A C 1
ATOM 640 O O . ASP A 1 81 ? 5.314 7.002 3.779 1.00 92.94 81 ASP A O 1
ATOM 644 N N . ASP A 1 82 ? 6.912 6.789 2.207 1.00 92.00 82 ASP A N 1
ATOM 645 C CA . ASP A 1 82 ? 6.770 8.140 1.660 1.00 92.00 82 ASP A CA 1
ATOM 646 C C . ASP A 1 82 ? 5.353 8.371 1.104 1.00 92.00 82 ASP A C 1
ATOM 648 O O . ASP A 1 82 ? 4.687 9.343 1.472 1.00 92.00 82 ASP A O 1
ATOM 652 N N . ALA A 1 83 ? 4.828 7.435 0.304 1.00 92.44 83 ALA A N 1
ATOM 653 C CA . ALA A 1 83 ? 3.479 7.540 -0.257 1.00 92.44 83 ALA A CA 1
ATOM 654 C C . ALA A 1 83 ? 2.381 7.567 0.828 1.00 92.44 83 ALA A C 1
ATOM 656 O O . ALA A 1 83 ? 1.403 8.313 0.719 1.00 92.44 83 ALA A O 1
ATOM 657 N N . LEU A 1 84 ? 2.533 6.773 1.894 1.00 93.25 84 LEU A N 1
ATOM 658 C CA . LEU A 1 84 ? 1.613 6.750 3.034 1.00 93.25 84 LEU A CA 1
ATOM 659 C C . LEU A 1 84 ? 1.666 8.055 3.838 1.00 93.25 84 LEU A C 1
ATOM 661 O O . LEU A 1 84 ? 0.618 8.535 4.277 1.00 93.25 84 LEU A O 1
ATOM 665 N N . ILE A 1 85 ? 2.853 8.647 4.006 1.00 91.75 85 ILE A N 1
ATOM 666 C CA . ILE A 1 85 ? 3.030 9.951 4.660 1.00 91.75 85 ILE A CA 1
ATOM 667 C C . ILE A 1 85 ? 2.373 11.062 3.829 1.00 91.75 85 ILE A C 1
ATOM 669 O O . ILE A 1 85 ? 1.655 11.896 4.385 1.00 91.75 85 ILE A O 1
ATOM 673 N N . GLU A 1 86 ? 2.543 11.053 2.506 1.00 88.44 86 GLU A N 1
ATOM 674 C CA . GLU A 1 86 ? 1.886 12.012 1.607 1.00 88.44 86 GLU A CA 1
ATOM 675 C C . GLU A 1 86 ? 0.352 11.896 1.657 1.00 88.44 86 GLU A C 1
ATOM 677 O O . GLU A 1 86 ? -0.368 12.899 1.693 1.00 88.44 86 GLU A O 1
ATOM 682 N N . GLY A 1 87 ? -0.168 10.668 1.718 1.00 82.56 87 GLY A N 1
ATOM 683 C CA . GLY A 1 87 ? -1.603 10.394 1.788 1.00 82.56 87 GLY A CA 1
ATOM 684 C C . GLY A 1 87 ? -2.234 10.558 3.181 1.00 82.56 87 GLY A C 1
ATOM 685 O O . GLY A 1 87 ? -3.464 10.5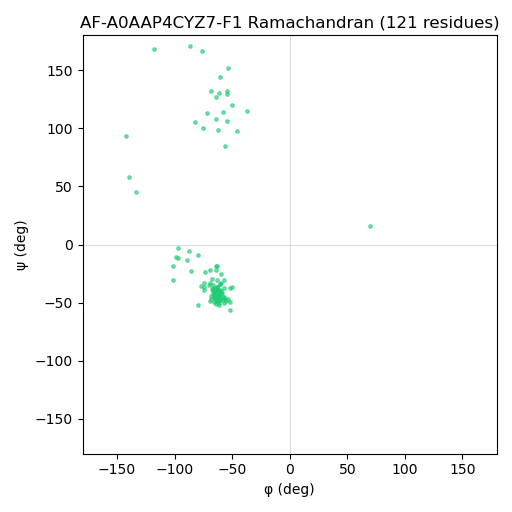25 3.309 1.00 82.56 87 GLY A O 1
ATOM 686 N N . LEU A 1 88 ? -1.425 10.748 4.232 1.00 83.88 88 LEU A N 1
ATOM 687 C CA . LEU A 1 88 ? -1.848 10.681 5.638 1.00 83.88 88 LEU A CA 1
ATOM 688 C C . LEU A 1 88 ? -2.982 11.658 5.980 1.00 83.88 88 LEU A C 1
ATOM 690 O O . LEU A 1 88 ? -3.825 11.359 6.823 1.00 83.88 88 LEU A O 1
ATOM 694 N N . SER A 1 89 ? -3.035 12.807 5.302 1.00 81.56 89 SER A N 1
ATOM 695 C CA . SER A 1 89 ? -4.034 13.858 5.547 1.00 81.56 89 SER A CA 1
ATOM 696 C C . SER A 1 89 ? -5.491 13.413 5.350 1.00 81.56 89 SER A C 1
ATOM 698 O O . SER A 1 89 ? -6.384 13.998 5.960 1.00 81.56 89 SER A O 1
ATOM 700 N N . GLN A 1 90 ? -5.746 12.391 4.523 1.00 72.56 90 GLN A N 1
ATOM 701 C CA . GLN A 1 90 ? -7.103 11.933 4.191 1.00 72.56 90 GLN A CA 1
ATOM 702 C C . GLN A 1 90 ? -7.521 10.675 4.958 1.00 72.56 90 GLN A C 1
ATOM 704 O O . GLN A 1 90 ? -8.701 10.503 5.250 1.00 72.56 90 GLN A O 1
ATOM 709 N N . ASN A 1 91 ? -6.567 9.808 5.309 1.00 83.94 91 ASN A N 1
ATOM 710 C CA . ASN A 1 91 ? -6.828 8.497 5.912 1.00 83.94 91 ASN A CA 1
ATOM 711 C C . ASN A 1 91 ? -5.918 8.246 7.122 1.00 83.94 91 ASN A C 1
ATOM 713 O O . ASN A 1 91 ? -5.332 7.173 7.261 1.00 83.94 91 ASN A O 1
ATOM 717 N N . GLN A 1 92 ? -5.794 9.251 7.995 1.00 88.12 92 GLN A N 1
ATOM 718 C CA . GLN A 1 92 ? -4.766 9.302 9.037 1.00 88.12 92 GLN A CA 1
ATOM 719 C C . GLN A 1 92 ? -4.705 8.042 9.906 1.00 88.12 92 GLN A C 1
ATOM 721 O O . GLN A 1 92 ? -3.621 7.496 10.082 1.00 88.12 92 GLN A O 1
ATOM 726 N N . ASP A 1 93 ? -5.834 7.564 10.443 1.00 91.38 93 ASP A N 1
ATOM 727 C CA . ASP A 1 93 ? -5.840 6.398 11.342 1.00 91.38 93 ASP A CA 1
ATOM 728 C C . ASP A 1 93 ? -5.412 5.114 10.618 1.00 91.38 93 ASP A C 1
ATOM 730 O O . ASP A 1 93 ? -4.572 4.371 11.121 1.00 91.38 93 ASP A O 1
ATOM 734 N N . PHE A 1 94 ? -5.939 4.885 9.411 1.00 91.69 94 PHE A N 1
ATOM 735 C CA . PHE A 1 94 ? -5.622 3.692 8.631 1.00 91.69 94 PHE A CA 1
ATOM 736 C C . PHE A 1 94 ? -4.171 3.709 8.140 1.00 91.69 94 PHE A C 1
ATOM 738 O O . PHE A 1 94 ? -3.458 2.724 8.292 1.00 91.69 94 PHE A O 1
ATOM 745 N N . PHE A 1 95 ? -3.680 4.836 7.623 1.00 93.44 95 PHE A N 1
ATOM 746 C CA . PHE A 1 95 ? -2.295 4.933 7.154 1.00 93.44 95 PHE A CA 1
ATOM 747 C C . PHE A 1 95 ? -1.292 4.908 8.305 1.00 93.44 95 PHE A C 1
ATOM 749 O O . PHE A 1 95 ? -0.244 4.282 8.176 1.00 93.44 95 PHE A O 1
ATOM 756 N N . SER A 1 96 ? -1.634 5.487 9.460 1.00 93.44 96 SER A N 1
ATOM 757 C CA . SER A 1 96 ? -0.807 5.374 10.669 1.00 93.44 96 SER A CA 1
ATOM 758 C C . SER A 1 96 ? -0.705 3.926 11.155 1.00 93.44 96 SER A C 1
ATOM 760 O O . SER A 1 96 ? 0.363 3.516 11.610 1.00 93.44 96 SER A O 1
ATOM 762 N N . LEU A 1 97 ? -1.780 3.131 11.030 1.00 93.81 97 LEU A N 1
ATOM 763 C CA . LEU A 1 97 ? -1.740 1.692 11.303 1.00 93.81 97 LEU A CA 1
ATOM 764 C C . LEU A 1 97 ? -0.776 0.969 10.354 1.00 93.81 97 LEU A C 1
ATOM 766 O O . LEU A 1 97 ? 0.032 0.173 10.826 1.00 93.81 97 LEU A O 1
ATOM 770 N N . LEU A 1 98 ? -0.841 1.249 9.048 1.00 94.00 98 LEU A N 1
ATOM 771 C CA . LEU A 1 98 ? 0.055 0.634 8.063 1.00 94.00 98 LEU A CA 1
ATOM 772 C C . LEU A 1 98 ? 1.518 1.016 8.322 1.00 94.00 98 LEU A C 1
ATOM 774 O O . LEU A 1 98 ? 2.375 0.142 8.381 1.00 94.00 98 LEU A O 1
ATOM 778 N N . LEU A 1 99 ? 1.802 2.297 8.568 1.00 93.19 99 LEU A N 1
ATOM 779 C CA . LEU A 1 99 ? 3.149 2.775 8.903 1.00 93.19 99 LEU A CA 1
ATOM 780 C C . LEU A 1 99 ? 3.701 2.137 10.187 1.00 93.19 99 LEU A C 1
ATOM 782 O O . LEU A 1 99 ? 4.896 1.883 10.282 1.00 93.19 99 LEU A O 1
ATOM 786 N N . SER A 1 100 ? 2.838 1.853 11.167 1.00 94.12 100 SER A N 1
ATOM 787 C CA . SER A 1 100 ? 3.244 1.263 12.451 1.00 94.12 100 SER A CA 1
ATOM 788 C C . SER A 1 100 ? 3.296 -0.269 12.442 1.00 94.12 100 SER A C 1
ATOM 790 O O . SER A 1 100 ? 3.678 -0.864 13.451 1.00 94.12 100 SER A O 1
ATOM 792 N N . ASN A 1 101 ? 2.868 -0.929 11.360 1.00 94.06 101 ASN A N 1
ATOM 793 C CA . ASN A 1 101 ? 2.766 -2.383 11.299 1.00 94.06 101 ASN A CA 1
ATOM 794 C C . ASN A 1 101 ? 3.173 -2.923 9.920 1.00 94.06 101 ASN A C 1
ATOM 796 O O . ASN A 1 101 ? 2.350 -3.051 9.013 1.00 94.06 101 ASN A O 1
ATOM 800 N N . ASP A 1 102 ? 4.452 -3.288 9.790 1.00 92.38 102 ASP A N 1
ATOM 801 C CA . ASP A 1 102 ? 5.030 -3.793 8.541 1.00 92.38 102 ASP A CA 1
ATOM 802 C C . ASP A 1 102 ? 4.359 -5.066 8.016 1.00 92.38 102 ASP A C 1
ATOM 804 O O . ASP A 1 102 ? 4.271 -5.245 6.801 1.00 92.38 102 ASP A O 1
ATOM 808 N N . GLU A 1 103 ? 3.876 -5.948 8.897 1.00 93.00 103 GLU A N 1
ATOM 809 C CA . GLU A 1 103 ? 3.165 -7.161 8.480 1.00 93.00 103 GLU A CA 1
ATOM 810 C C . GLU A 1 103 ? 1.864 -6.790 7.762 1.00 93.00 103 GLU A C 1
ATOM 812 O O . GLU A 1 103 ? 1.644 -7.209 6.623 1.00 93.00 103 GLU A O 1
ATOM 817 N N . ILE A 1 104 ? 1.045 -5.937 8.386 1.00 93.19 104 ILE A N 1
ATOM 818 C CA . ILE A 1 104 ? -0.212 -5.467 7.795 1.00 93.19 104 ILE A CA 1
ATOM 819 C C . ILE A 1 104 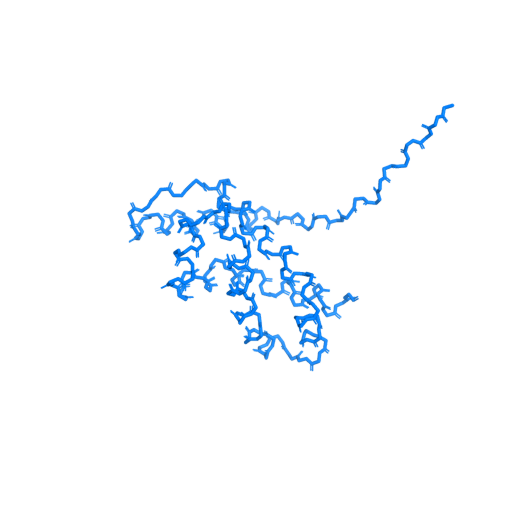? 0.073 -4.664 6.520 1.00 93.19 104 ILE A C 1
ATOM 821 O O . ILE A 1 104 ? -0.570 -4.888 5.495 1.00 93.19 104 ILE A O 1
ATOM 825 N N . LYS A 1 105 ? 1.072 -3.775 6.543 1.00 94.06 105 LYS A N 1
ATOM 826 C CA . LYS A 1 105 ? 1.497 -2.983 5.378 1.00 94.06 105 LYS A CA 1
ATOM 827 C C . LYS A 1 105 ? 1.835 -3.874 4.187 1.00 94.06 105 LYS A C 1
ATOM 829 O O . LYS A 1 105 ? 1.314 -3.657 3.095 1.00 94.06 105 LYS A O 1
ATOM 834 N N . ARG A 1 106 ? 2.647 -4.916 4.399 1.00 93.06 106 ARG A N 1
ATOM 835 C CA . ARG A 1 106 ? 3.015 -5.885 3.357 1.00 93.06 106 ARG A CA 1
ATOM 836 C C . ARG A 1 106 ? 1.828 -6.712 2.888 1.00 93.06 106 ARG A C 1
ATOM 838 O O . ARG A 1 106 ? 1.709 -6.950 1.692 1.00 93.06 106 ARG A O 1
ATOM 845 N N . GLN A 1 107 ? 0.942 -7.120 3.791 1.00 92.00 107 GLN A N 1
ATOM 846 C CA . GLN A 1 107 ? -0.250 -7.885 3.433 1.00 92.00 107 GLN A CA 1
ATOM 847 C C . GLN A 1 107 ? -1.208 -7.076 2.549 1.00 92.00 107 GLN A C 1
ATOM 849 O O . GLN A 1 107 ? -1.747 -7.617 1.586 1.00 92.00 107 GLN A O 1
ATOM 854 N N . VAL A 1 108 ? -1.408 -5.793 2.861 1.00 92.50 108 VAL A N 1
ATOM 855 C CA . VAL A 1 108 ? -2.345 -4.927 2.136 1.00 92.50 108 VAL A CA 1
ATOM 856 C C . VAL A 1 108 ? -1.739 -4.418 0.831 1.00 92.50 108 VAL A C 1
ATOM 858 O O . VAL A 1 108 ? -2.355 -4.561 -0.219 1.00 92.50 108 VAL A O 1
ATOM 861 N N . LEU A 1 109 ? -0.542 -3.826 0.876 1.00 93.25 109 LEU A N 1
ATOM 862 C CA . LEU A 1 109 ? 0.058 -3.171 -0.292 1.00 93.25 109 LEU A CA 1
ATOM 863 C C . LEU A 1 109 ? 0.839 -4.144 -1.180 1.00 93.25 109 LEU A C 1
ATOM 865 O O . LEU A 1 109 ? 0.960 -3.915 -2.379 1.00 93.25 109 LEU A O 1
ATOM 869 N N . GLY A 1 110 ? 1.287 -5.280 -0.639 1.00 92.88 110 GLY A N 1
ATOM 870 C CA . GLY A 1 110 ? 2.012 -6.297 -1.404 1.00 92.88 110 GLY A CA 1
ATOM 871 C C . GLY A 1 110 ? 1.199 -6.930 -2.536 1.00 92.88 110 GLY A C 1
ATOM 872 O O . GLY A 1 110 ? 1.776 -7.474 -3.472 1.00 92.88 110 GLY A O 1
ATOM 873 N N . ILE A 1 111 ? -0.135 -6.813 -2.517 1.00 91.31 111 ILE A N 1
ATOM 874 C CA . ILE A 1 111 ? -0.988 -7.291 -3.618 1.00 91.31 111 ILE A CA 1
ATOM 875 C C . ILE A 1 111 ? -0.736 -6.541 -4.935 1.00 91.31 111 ILE A C 1
ATOM 877 O O . ILE A 1 111 ? -1.100 -7.031 -6.006 1.00 91.31 111 ILE A O 1
ATOM 881 N N . PHE A 1 112 ? -0.169 -5.334 -4.849 1.00 91.88 112 PHE A N 1
ATOM 882 C CA . PHE A 1 112 ? 0.083 -4.466 -5.992 1.00 91.88 112 PHE A CA 1
ATOM 883 C C . PHE A 1 112 ? 1.510 -4.576 -6.519 1.00 91.88 112 PHE A C 1
ATOM 885 O O . PHE A 1 112 ? 1.767 -4.076 -7.611 1.00 91.88 112 PHE A O 1
ATOM 892 N N . THR A 1 113 ? 2.424 -5.229 -5.794 1.00 94.12 113 THR A N 1
ATOM 893 C CA . THR A 1 1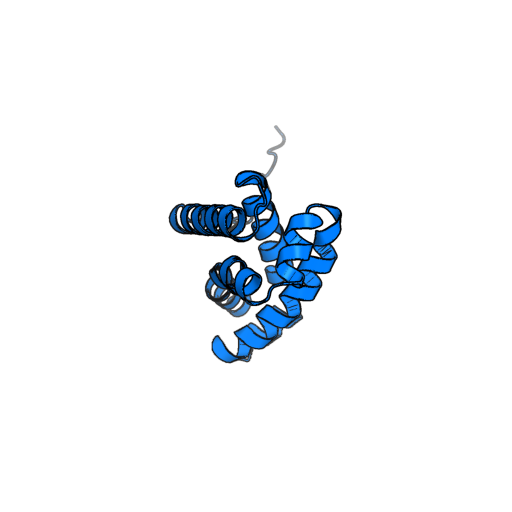13 ? 3.853 -5.285 -6.132 1.00 94.12 113 THR A CA 1
ATOM 894 C C . THR A 1 113 ? 4.090 -5.735 -7.573 1.00 94.12 113 THR A C 1
ATOM 896 O O . THR A 1 113 ? 4.712 -5.005 -8.344 1.00 94.12 113 THR A O 1
ATOM 899 N N . ASP A 1 114 ? 3.571 -6.907 -7.958 1.00 92.12 114 ASP A N 1
ATOM 900 C CA . ASP A 1 114 ? 3.755 -7.460 -9.305 1.00 92.12 114 ASP A CA 1
ATOM 901 C C . ASP A 1 114 ? 3.154 -6.557 -10.389 1.00 92.12 114 ASP A C 1
ATOM 903 O O . ASP A 1 114 ? 3.786 -6.306 -11.413 1.00 92.12 114 ASP A O 1
ATOM 907 N N . GLU A 1 115 ? 1.943 -6.038 -10.165 1.00 90.56 115 GLU A N 1
ATOM 908 C CA . GLU A 1 115 ? 1.262 -5.159 -11.124 1.00 90.56 115 GLU A CA 1
ATOM 909 C C . GLU A 1 115 ? 2.045 -3.863 -11.343 1.00 90.56 115 GLU A C 1
ATOM 911 O O . GLU A 1 115 ? 2.310 -3.481 -12.485 1.00 90.56 115 GLU A O 1
ATOM 916 N N . ILE A 1 116 ? 2.447 -3.206 -10.254 1.00 93.12 116 ILE A N 1
ATOM 917 C CA . ILE A 1 116 ? 3.202 -1.956 -10.299 1.00 93.12 116 ILE A CA 1
ATOM 918 C C . ILE A 1 116 ? 4.556 -2.197 -10.962 1.00 93.12 116 ILE A C 1
ATOM 920 O O . ILE A 1 116 ? 4.941 -1.433 -11.844 1.00 93.12 116 ILE A O 1
ATOM 924 N N . TYR A 1 117 ? 5.253 -3.279 -10.608 1.00 95.56 117 TYR A N 1
ATOM 925 C CA . TYR A 1 117 ? 6.525 -3.636 -11.229 1.00 95.56 117 TYR A CA 1
ATOM 926 C C . TYR A 1 117 ? 6.396 -3.797 -12.751 1.00 95.56 117 TYR A C 1
ATOM 928 O O . TYR A 1 117 ? 7.156 -3.183 -13.502 1.00 95.56 117 TYR A O 1
ATOM 936 N N . GLN A 1 118 ? 5.421 -4.583 -13.222 1.00 94.25 118 GLN A N 1
ATOM 937 C CA . GLN A 1 118 ? 5.226 -4.818 -14.657 1.00 94.25 118 GLN A CA 1
ATOM 938 C C . GLN A 1 118 ? 4.813 -3.546 -15.401 1.00 94.25 118 GLN A C 1
ATOM 940 O O . GLN A 1 118 ? 5.324 -3.280 -16.494 1.00 94.25 118 GLN A O 1
ATOM 945 N N . SER A 1 119 ? 3.932 -2.744 -14.797 1.00 92.56 119 SER A N 1
ATOM 946 C CA . SER A 1 119 ? 3.485 -1.465 -15.348 1.00 92.56 119 SER A CA 1
ATOM 947 C C . SER A 1 119 ? 4.658 -0.493 -15.504 1.00 92.56 119 SER A C 1
ATOM 949 O O . SER A 1 119 ? 4.931 -0.013 -16.602 1.00 92.56 119 SER A O 1
ATOM 951 N N . LEU A 1 120 ? 5.442 -0.289 -14.442 1.00 94.06 120 LEU A N 1
ATOM 952 C CA . LEU A 1 120 ? 6.585 0.626 -14.440 1.00 94.06 120 LEU A CA 1
ATOM 953 C C . LEU A 1 120 ? 7.731 0.176 -15.350 1.00 94.06 120 LEU A C 1
ATOM 955 O O . LEU A 1 120 ? 8.402 1.011 -15.963 1.00 94.06 120 LEU A O 1
ATOM 959 N N . ARG A 1 121 ? 7.965 -1.136 -15.453 1.00 93.81 121 ARG A N 1
ATOM 960 C CA . ARG A 1 121 ? 8.994 -1.698 -16.335 1.00 93.81 121 ARG A CA 1
ATOM 961 C C . ARG A 1 121 ? 8.635 -1.544 -17.813 1.00 93.81 121 ARG A C 1
ATOM 963 O O . ARG A 1 121 ? 9.536 -1.368 -18.631 1.00 93.81 121 ARG A O 1
ATOM 970 N N . SER A 1 122 ? 7.344 -1.611 -18.136 1.00 90.31 122 SER A N 1
ATOM 971 C CA . SER A 1 122 ? 6.829 -1.517 -19.509 1.00 90.31 122 SER A CA 1
ATOM 972 C C . SER A 1 122 ? 6.531 -0.078 -19.960 1.00 90.31 122 SER A C 1
ATOM 974 O O . SER A 1 122 ? 6.342 0.148 -21.154 1.00 90.31 122 SER A O 1
ATOM 976 N N . ALA A 1 123 ? 6.493 0.880 -19.025 1.00 81.31 123 ALA A N 1
ATOM 977 C CA . ALA A 1 123 ? 6.253 2.313 -19.254 1.00 81.31 123 ALA A CA 1
ATOM 978 C C . ALA A 1 123 ? 7.511 3.114 -19.631 1.00 81.31 123 ALA A C 1
ATOM 980 O O . ALA A 1 123 ? 7.384 4.301 -20.009 1.00 81.31 123 ALA A O 1
#

Secondary structure (DSSP, 8-state):
-----PPP-----PPPHHHHHHHHHHHHHHHHHHT----HHHHHHHHHHHHHHHTT-HHHHHHHHHS-HHHHHHHHHHHHHHHHHHHTTTSHHHHHHHHH-HHHHHHHHGGGHHHHHHHHHH-

Nearest PDB structures (foldseek):
  6zzh-assembly2_BBB  TM=2.669E-01  e=8.380E+00  Serratia marcescens

Foldseek 3Di:
DDPPPDDPPPVLVDPDPVLLVQLQVLVVVCCVVVVHDDDSVLSVVLLSQLLVVLLPDPQLLVDLQPHDLVSSVVVSLVVSLVSLVVSCVRVVVVSVVLNVDVVSVCSNNVVCSVVSSVSSNVD

Sequence (123 aa):
MKVIAKPPATEAFELSEAKEERLSQIIAEINSRTGKSYDNDVAVKAMLQIRDLLLKSEKLKASAKNNTVKDFEFSYFDDIDDALIEGLSQNQDFFSLLLSNDEIKRQVLGIFTDEIYQSLRSA

Radius of gyration: 15.8 Å; Cα contacts (8 Å, |Δi|>4): 81; chains: 1; bounding box: 39×32×50 Å

pLDDT: mean 86.24, std 14.62, range [39.62, 96.62]

Solvent-accessible surface area (backbone atoms only — not comparable to full-atom values): 7182 Å² total; per-residue (Å²): 134,86,79,76,76,73,70,79,72,70,80,67,80,70,73,51,70,69,55,51,52,50,50,46,53,50,52,54,50,49,20,69,76,70,75,51,82,77,55,60,72,61,52,53,52,52,52,50,54,42,52,58,49,55,73,66,33,64,67,53,31,54,37,30,64,77,43,55,73,77,61,26,48,58,56,50,62,55,52,45,55,57,40,40,61,74,49,26,89,81,43,44,73,63,39,52,49,34,74,74,28,64,68,60,31,46,65,64,56,50,75,44,49,67,58,50,39,52,52,38,45,74,105